Protein AF-A0A3L5TVK9-F1 (afdb_monomer_lite)

pLDDT: mean 75.99, std 23.16, range [35.41, 98.25]

InterPro domains:
  IPR009030 Growth factor receptor cysteine-rich domain superfamily [SSF57184] (31-99)
  IPR011641 Tyrosine-protein kinase ephrin type A/B receptor-like [PF07699] (53-98)

Sequence (101 aa):
LSNFMTNIVEDGAFDLLNVTTGAMQFGWLEYHCPLGLVPTFNDEGTCVGCPPGQYLDNDECLDCSKGYYQDTEYQINCEKCPSNQSTESTRSTSKNDCQGN

Secondary structure (DSSP, 8-state):
---SSS-S-SS----GGGSSSS-----S---PPPTT-EE--STT--EEPPPTTEEEETTEEEEPPTTEE--SSS-SSPEEPPTT-B-SSSSB--GGG-B--

Organism: Mytilus galloprovincialis (NCBI:txid29158)

Structure (mmCIF, N/CA/C/O backbone):
data_AF-A0A3L5TVK9-F1
#
_entry.id   AF-A0A3L5TVK9-F1
#
loop_
_atom_site.group_PDB
_atom_site.id
_atom_site.type_symbol
_atom_site.label_atom_id
_atom_site.label_alt_id
_atom_site.label_comp_id
_atom_site.label_asym_id
_atom_site.label_entity_id
_atom_site.label_seq_id
_atom_site.pdbx_PDB_ins_code
_atom_site.Cartn_x
_atom_site.Cartn_y
_atom_site.Cartn_z
_atom_site.occupancy
_atom_site.B_iso_or_equiv
_atom_site.auth_seq_id
_atom_site.auth_comp_id
_atom_site.auth_asym_id
_atom_site.auth_atom_id
_atom_site.pdbx_PDB_model_num
ATOM 1 N N . LEU A 1 1 ? 39.414 -14.588 -7.528 1.00 40.72 1 LEU A N 1
ATOM 2 C CA . LEU A 1 1 ? 38.989 -13.189 -7.286 1.00 40.72 1 LEU A CA 1
ATOM 3 C C . LEU A 1 1 ? 38.950 -12.485 -8.650 1.00 40.72 1 LEU A C 1
ATOM 5 O O . LEU A 1 1 ? 39.879 -11.785 -9.004 1.00 40.72 1 LEU A O 1
ATOM 9 N N . SER A 1 2 ? 38.167 -13.014 -9.590 1.00 37.34 2 SER A N 1
ATOM 10 C CA . SER A 1 2 ? 36.750 -12.703 -9.866 1.00 37.34 2 SER A CA 1
ATOM 11 C C . SER A 1 2 ? 36.585 -11.440 -10.718 1.00 37.34 2 SER A C 1
ATOM 13 O O . SER A 1 2 ? 36.374 -10.356 -10.194 1.00 37.34 2 SER A O 1
ATOM 15 N N . ASN A 1 3 ? 36.732 -11.632 -12.033 1.00 41.22 3 ASN A N 1
ATOM 16 C CA . ASN A 1 3 ? 35.895 -11.087 -13.111 1.00 41.22 3 ASN A CA 1
ATOM 17 C C . ASN A 1 3 ? 35.101 -9.808 -12.790 1.00 41.22 3 ASN A C 1
ATOM 19 O O . ASN A 1 3 ? 33.912 -9.896 -12.504 1.00 41.22 3 ASN A O 1
ATOM 23 N N . PHE A 1 4 ? 35.725 -8.632 -12.883 1.00 46.69 4 PHE A N 1
ATOM 24 C CA . PHE A 1 4 ? 34.993 -7.359 -12.777 1.00 46.69 4 PHE A CA 1
ATOM 25 C C . PHE A 1 4 ? 35.196 -6.410 -13.966 1.00 46.69 4 PHE A C 1
ATOM 27 O O . PHE A 1 4 ? 34.822 -5.249 -13.890 1.00 46.69 4 PHE A O 1
ATOM 34 N N . MET A 1 5 ? 35.777 -6.879 -15.076 1.00 41.91 5 MET A N 1
ATOM 35 C CA . MET A 1 5 ? 35.924 -6.061 -16.293 1.00 41.91 5 MET A CA 1
ATOM 36 C C . MET A 1 5 ? 35.735 -6.862 -17.586 1.00 41.91 5 MET A C 1
ATOM 38 O O . MET A 1 5 ? 36.386 -6.585 -18.590 1.00 41.91 5 MET A O 1
ATOM 42 N N . THR A 1 6 ? 34.854 -7.863 -17.580 1.00 39.41 6 THR A N 1
ATOM 43 C CA . THR A 1 6 ? 34.563 -8.641 -18.78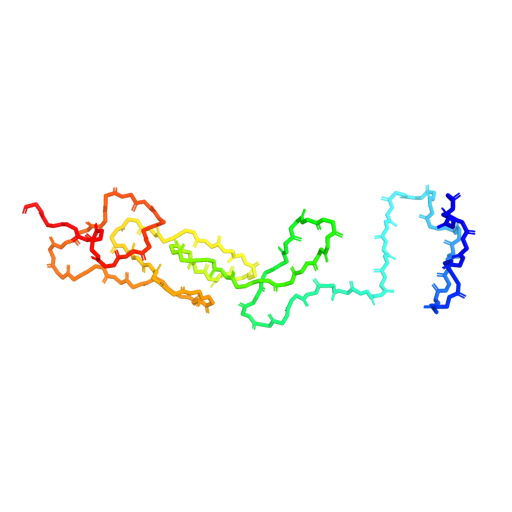9 1.00 39.41 6 THR A CA 1
ATOM 44 C C . THR A 1 6 ? 33.109 -8.425 -19.207 1.00 39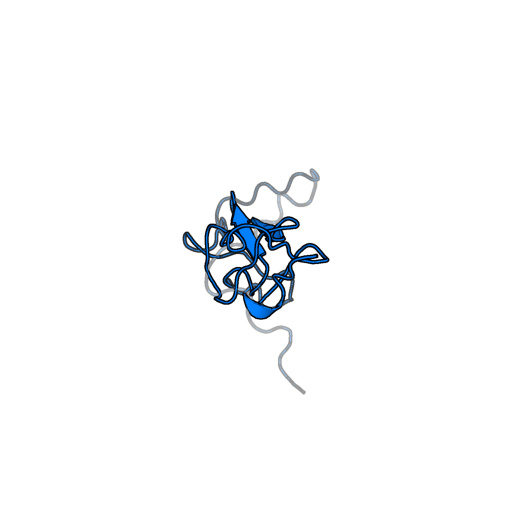.41 6 THR A C 1
ATOM 46 O O . THR A 1 6 ? 32.203 -8.902 -18.536 1.00 39.41 6 THR A O 1
ATOM 49 N N . ASN A 1 7 ? 32.945 -7.733 -20.342 1.00 35.41 7 ASN A N 1
ATOM 50 C CA . ASN A 1 7 ? 31.761 -7.649 -21.209 1.00 35.41 7 ASN A CA 1
ATOM 51 C C . ASN A 1 7 ? 30.570 -6.783 -20.752 1.00 35.41 7 ASN A C 1
ATOM 53 O O . ASN A 1 7 ? 29.578 -7.289 -20.246 1.00 35.41 7 ASN A O 1
ATOM 57 N N . ILE A 1 8 ? 30.612 -5.488 -21.094 1.00 40.97 8 ILE A N 1
ATOM 58 C CA . ILE A 1 8 ? 29.407 -4.657 -21.329 1.00 40.97 8 ILE A CA 1
ATOM 59 C C . ILE A 1 8 ? 29.185 -4.534 -22.851 1.00 40.97 8 ILE A C 1
ATOM 61 O O . ILE A 1 8 ? 29.002 -3.451 -23.393 1.00 40.97 8 ILE A O 1
ATOM 65 N N . VAL A 1 9 ? 29.307 -5.643 -23.586 1.00 37.31 9 VAL A N 1
ATOM 66 C CA . VAL A 1 9 ? 29.066 -5.661 -25.037 1.00 37.31 9 VAL A CA 1
ATOM 67 C C . VAL A 1 9 ? 28.426 -6.984 -25.448 1.00 37.31 9 VAL A C 1
ATOM 69 O O . VAL A 1 9 ? 29.089 -7.769 -26.100 1.00 37.31 9 VAL A O 1
ATOM 72 N N . GLU A 1 10 ? 27.179 -7.216 -25.033 1.00 44.19 10 GLU A N 1
ATOM 73 C CA . GLU A 1 10 ? 26.139 -8.049 -25.684 1.00 44.19 10 GLU A CA 1
ATOM 74 C C . GLU A 1 10 ? 24.817 -7.594 -25.023 1.00 44.19 10 GLU A C 1
ATOM 76 O O . GLU A 1 10 ? 24.563 -7.955 -23.883 1.00 44.19 10 GLU A O 1
ATOM 81 N N . ASP A 1 11 ? 23.996 -6.650 -25.486 1.00 39.25 11 ASP A N 1
ATOM 82 C CA . ASP A 1 11 ? 23.681 -6.073 -26.790 1.00 39.25 11 ASP A CA 1
ATOM 83 C C . ASP A 1 11 ? 23.292 -4.584 -26.605 1.00 39.25 11 ASP A C 1
ATOM 85 O O . ASP A 1 11 ? 22.269 -4.294 -25.986 1.00 39.25 11 ASP A O 1
ATOM 89 N N . GLY A 1 12 ? 24.043 -3.629 -27.178 1.00 37.25 12 GLY A N 1
ATOM 90 C CA . GLY A 1 12 ? 23.538 -2.255 -27.379 1.00 37.25 12 GLY A CA 1
ATOM 91 C C . GLY A 1 12 ? 24.477 -1.105 -26.998 1.00 37.25 12 GLY A C 1
ATOM 92 O O . GLY A 1 12 ? 24.452 -0.611 -25.881 1.00 37.25 12 GLY A O 1
ATOM 93 N N . ALA A 1 13 ? 25.280 -0.683 -27.977 1.00 46.75 13 ALA A N 1
ATOM 94 C CA . ALA A 1 13 ? 25.954 0.610 -28.171 1.00 46.75 13 ALA A CA 1
ATOM 95 C C . ALA A 1 13 ? 26.052 1.626 -27.000 1.00 46.75 13 ALA A C 1
ATOM 97 O O . ALA A 1 13 ? 25.088 2.293 -26.632 1.00 46.75 13 ALA A O 1
ATOM 98 N N . PHE A 1 14 ? 27.290 1.867 -26.553 1.00 46.06 14 PHE A N 1
ATOM 99 C CA . PHE A 1 14 ? 27.707 3.029 -25.760 1.00 46.06 14 PHE A CA 1
ATOM 100 C C . PHE A 1 14 ? 28.205 4.134 -26.713 1.00 46.06 14 PHE A C 1
ATOM 102 O O . PHE A 1 14 ? 29.201 3.920 -27.406 1.00 46.06 14 PHE A O 1
ATOM 109 N N . ASP A 1 15 ? 27.537 5.293 -26.774 1.00 43.50 15 ASP A N 1
ATOM 110 C CA . ASP A 1 15 ? 27.960 6.426 -27.618 1.00 43.50 15 ASP A CA 1
ATOM 111 C C . ASP A 1 15 ? 28.463 7.605 -26.762 1.00 43.50 15 ASP A C 1
ATOM 113 O O . ASP A 1 15 ? 27.750 8.160 -25.924 1.00 43.50 15 ASP A O 1
ATOM 117 N N . LEU A 1 16 ? 29.730 7.974 -26.967 1.00 45.84 16 LEU A N 1
ATOM 118 C CA . LEU A 1 16 ? 30.505 8.920 -26.150 1.00 45.84 16 LEU A CA 1
ATOM 119 C C . LEU A 1 16 ? 30.168 10.402 -26.411 1.00 45.84 16 LEU A C 1
ATOM 121 O O . LEU A 1 16 ? 30.774 11.288 -25.807 1.00 45.84 16 LEU A O 1
ATOM 125 N N . LEU A 1 17 ? 29.210 10.701 -27.290 1.00 40.62 17 LEU A N 1
ATOM 126 C CA . LEU A 1 17 ? 28.889 12.073 -27.702 1.00 40.62 17 LEU A CA 1
ATOM 127 C C . LEU A 1 17 ? 27.966 12.847 -26.737 1.00 40.62 17 LEU A C 1
ATOM 129 O O . LEU A 1 17 ? 28.010 14.075 -26.737 1.00 40.62 17 LEU A O 1
ATOM 133 N N . ASN A 1 18 ? 27.209 12.178 -25.857 1.00 44.03 18 ASN A N 1
ATOM 134 C CA . ASN A 1 18 ? 26.208 12.830 -24.983 1.00 44.03 18 ASN A CA 1
ATOM 135 C C . ASN A 1 18 ? 26.683 13.148 -23.550 1.00 44.03 18 ASN A C 1
ATOM 137 O O . ASN A 1 18 ? 25.905 13.623 -22.726 1.00 44.03 18 ASN A O 1
ATOM 141 N N . VAL A 1 19 ? 27.963 12.936 -23.230 1.00 42.66 19 VAL A N 1
ATOM 142 C CA . VAL A 1 19 ? 28.513 13.188 -21.879 1.00 42.66 19 VAL A CA 1
ATOM 143 C C . VAL A 1 19 ? 28.829 14.678 -21.637 1.00 42.66 19 VAL A C 1
ATOM 145 O O . VAL A 1 19 ? 29.067 15.091 -20.506 1.00 42.66 19 VAL A O 1
ATOM 148 N N . THR A 1 20 ? 28.804 15.527 -22.671 1.00 38.50 20 THR A N 1
ATOM 149 C CA . THR A 1 20 ? 29.313 16.912 -22.586 1.00 38.50 20 THR A CA 1
ATOM 150 C C . THR A 1 20 ? 28.254 17.996 -22.360 1.00 38.50 20 THR A C 1
ATOM 152 O O . THR A 1 20 ? 28.618 19.114 -21.999 1.00 38.50 20 THR A O 1
ATOM 155 N N . THR A 1 21 ? 26.958 17.704 -22.509 1.00 35.84 21 THR A N 1
ATOM 156 C CA . THR A 1 21 ? 25.888 18.726 -22.463 1.00 35.84 21 THR A CA 1
ATOM 157 C C . THR A 1 21 ? 24.923 18.616 -21.283 1.00 35.84 21 THR A C 1
ATOM 159 O O . THR A 1 21 ? 23.955 19.368 -21.230 1.00 35.84 21 THR A O 1
ATOM 162 N N . GLY A 1 22 ? 25.174 17.744 -20.299 1.00 40.41 22 GLY A N 1
ATOM 163 C CA . GLY A 1 22 ? 24.374 17.701 -19.062 1.00 40.41 22 GLY A CA 1
ATOM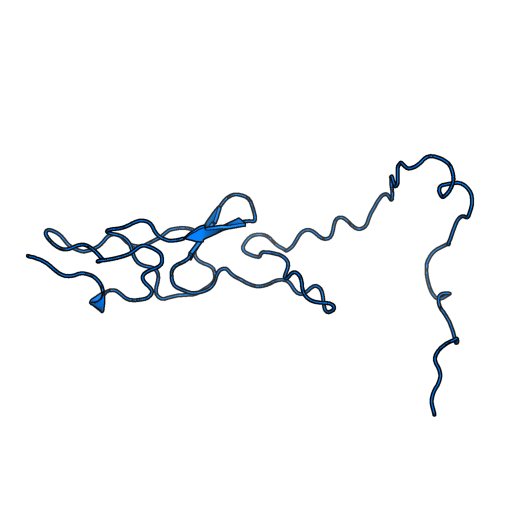 164 C C . GLY A 1 22 ? 22.884 17.381 -19.263 1.00 40.41 22 GLY A C 1
ATOM 165 O O . GLY A 1 22 ? 22.090 17.574 -18.347 1.00 40.41 22 GLY A O 1
ATOM 166 N N . ALA A 1 23 ? 22.504 16.885 -20.441 1.00 39.59 23 ALA A N 1
ATOM 167 C CA . ALA A 1 23 ? 21.165 16.428 -20.774 1.00 39.59 23 ALA A CA 1
ATOM 168 C C . ALA A 1 23 ? 21.265 14.977 -21.254 1.00 39.59 23 ALA A C 1
ATOM 170 O O . ALA A 1 23 ? 21.615 14.698 -22.398 1.00 39.59 23 ALA A O 1
ATOM 171 N N . MET A 1 24 ? 20.988 14.043 -20.350 1.00 46.22 24 MET A N 1
ATOM 172 C CA . MET A 1 24 ? 20.894 12.621 -20.664 1.00 46.22 24 MET A CA 1
ATOM 173 C C . MET A 1 24 ? 19.488 12.302 -21.180 1.00 46.22 24 MET A C 1
ATOM 175 O O . MET A 1 24 ? 18.611 11.893 -20.428 1.00 46.22 24 MET A O 1
ATOM 179 N N . GLN A 1 25 ? 19.269 12.513 -22.479 1.00 45.22 25 GLN A N 1
ATOM 180 C CA . GLN A 1 25 ? 18.141 11.931 -23.209 1.00 45.22 25 GLN A CA 1
ATOM 181 C C . GLN A 1 25 ? 18.581 10.551 -23.722 1.00 45.22 25 GLN A C 1
ATOM 183 O O . GLN A 1 25 ? 19.073 10.419 -24.842 1.00 45.22 25 GLN A O 1
ATOM 188 N N . PHE A 1 26 ? 18.425 9.522 -22.890 1.00 53.84 26 PHE A N 1
ATOM 189 C CA . PHE A 1 26 ? 18.484 8.127 -23.328 1.00 53.84 26 PHE A CA 1
ATOM 190 C C . PHE A 1 26 ? 17.056 7.689 -23.687 1.00 53.84 26 PHE A C 1
ATOM 192 O O . PHE A 1 26 ? 16.230 7.515 -22.801 1.00 53.84 26 PHE A O 1
ATOM 199 N N . GLY A 1 27 ? 16.723 7.547 -24.970 1.00 45.53 27 GLY A N 1
ATOM 200 C CA . GLY A 1 27 ? 15.533 6.785 -25.380 1.00 45.53 27 GLY A CA 1
ATOM 201 C C . GLY A 1 27 ? 15.982 5.375 -25.774 1.00 45.53 27 GLY A C 1
ATOM 202 O O . GLY A 1 27 ? 16.906 5.265 -26.569 1.00 45.53 27 GLY A O 1
ATOM 203 N N . TRP A 1 28 ? 15.444 4.251 -25.302 1.00 52.62 28 TRP A N 1
ATOM 204 C CA . TRP A 1 28 ? 14.279 3.986 -24.464 1.00 52.62 28 TRP A CA 1
ATOM 205 C C . TRP A 1 28 ? 14.517 2.663 -23.718 1.00 52.62 28 TRP A C 1
ATOM 207 O O . TRP A 1 28 ? 14.488 1.596 -24.323 1.00 52.62 28 TRP A O 1
ATOM 217 N N . LEU A 1 29 ? 14.704 2.724 -22.405 1.00 48.62 29 LEU A N 1
ATOM 218 C CA . LEU A 1 29 ? 14.091 1.752 -21.504 1.00 48.62 29 LEU A CA 1
ATOM 219 C C . LEU A 1 29 ? 13.338 2.608 -20.502 1.00 48.62 29 LEU A C 1
ATOM 221 O O . LEU A 1 29 ? 13.860 2.977 -19.455 1.00 48.62 29 LEU A O 1
ATOM 225 N N . GLU A 1 30 ? 12.135 3.019 -20.882 1.00 55.69 30 GLU A N 1
ATOM 226 C CA . GLU A 1 30 ? 11.172 3.465 -19.890 1.00 55.69 30 GLU A CA 1
ATOM 227 C C . GLU A 1 30 ? 10.917 2.259 -18.982 1.00 55.69 30 GLU A C 1
ATOM 229 O O . GLU A 1 30 ? 10.162 1.351 -19.331 1.00 55.69 30 GLU A O 1
ATOM 234 N N . TYR A 1 31 ? 11.639 2.193 -17.862 1.00 62.38 31 TYR A N 1
ATOM 235 C CA . TYR A 1 31 ? 11.433 1.193 -16.823 1.00 62.38 31 TYR A CA 1
ATOM 236 C C . TYR A 1 31 ? 10.159 1.560 -16.060 1.00 62.38 31 TYR A C 1
ATOM 238 O O . TYR A 1 31 ? 10.186 1.989 -14.910 1.00 62.38 31 TYR A O 1
ATOM 246 N N . HIS A 1 32 ? 9.035 1.477 -16.763 1.00 68.44 32 HIS A N 1
ATOM 247 C CA . HIS A 1 32 ? 7.718 1.556 -16.173 1.00 68.44 32 HIS A CA 1
ATOM 248 C C . HIS A 1 32 ? 7.360 0.164 -15.686 1.00 68.44 32 HIS A C 1
ATOM 250 O O . HIS A 1 32 ? 7.420 -0.819 -16.434 1.00 68.44 32 HIS A O 1
ATOM 256 N N . CYS A 1 33 ? 7.001 0.080 -14.414 1.00 76.06 33 CYS A N 1
ATOM 257 C CA . CYS A 1 33 ? 6.453 -1.148 -13.897 1.00 76.06 33 CYS A CA 1
ATOM 258 C C . CYS A 1 33 ? 5.119 -1.460 -14.598 1.00 76.06 33 CYS A C 1
ATOM 260 O O . CYS A 1 33 ? 4.398 -0.546 -15.006 1.00 76.06 33 CYS A O 1
ATOM 262 N N . PRO A 1 34 ? 4.779 -2.749 -14.779 1.00 78.69 34 PRO A N 1
ATOM 263 C CA . PRO A 1 34 ? 3.448 -3.132 -15.224 1.00 78.69 34 PRO A CA 1
ATOM 264 C C . PRO A 1 34 ? 2.373 -2.468 -14.358 1.00 78.69 34 PRO A C 1
ATOM 266 O O . PRO A 1 34 ? 2.577 -2.287 -13.158 1.00 78.69 34 PRO A O 1
ATOM 269 N N . LEU A 1 35 ? 1.222 -2.147 -14.955 1.00 77.50 35 LEU A N 1
ATOM 270 C CA . LEU A 1 35 ? 0.101 -1.532 -14.238 1.00 77.50 35 LEU A CA 1
ATOM 271 C C . LEU A 1 35 ? -0.187 -2.281 -12.931 1.00 77.50 35 LEU A C 1
ATOM 273 O O . LEU A 1 35 ? -0.340 -3.504 -12.938 1.00 77.50 35 LEU A O 1
ATOM 277 N N . GLY A 1 36 ? -0.289 -1.542 -11.826 1.00 77.38 36 GLY A N 1
ATOM 278 C CA . GLY A 1 36 ? -0.494 -2.133 -10.502 1.00 77.38 36 GLY A CA 1
ATOM 279 C C . GLY A 1 36 ? 0.767 -2.231 -9.636 1.00 77.38 36 GLY A C 1
ATOM 280 O O . GLY A 1 36 ? 0.664 -2.695 -8.501 1.00 77.38 36 GLY A O 1
ATOM 281 N N . LEU A 1 37 ? 1.935 -1.820 -10.145 1.00 84.38 37 LEU A N 1
ATOM 282 C CA . LEU A 1 37 ? 3.236 -1.981 -9.490 1.00 84.38 37 LEU A CA 1
ATOM 283 C C . LEU A 1 37 ? 4.048 -0.680 -9.490 1.00 84.38 37 LEU A C 1
ATOM 285 O O . LEU A 1 37 ? 3.924 0.129 -10.404 1.00 84.38 37 LEU A O 1
ATOM 289 N N . VAL A 1 38 ? 4.937 -0.533 -8.507 1.00 83.44 38 VAL A N 1
ATOM 290 C CA . VAL A 1 38 ? 5.872 0.593 -8.368 1.00 83.44 38 VAL A CA 1
ATOM 291 C C . VAL A 1 38 ? 7.326 0.105 -8.362 1.00 83.44 38 VAL A C 1
ATOM 293 O O . VAL A 1 38 ? 7.594 -1.010 -7.896 1.00 83.44 38 VAL A O 1
ATOM 296 N N . PRO A 1 39 ? 8.285 0.903 -8.864 1.00 81.81 39 PRO A N 1
ATOM 297 C CA . PRO A 1 39 ? 9.696 0.539 -8.828 1.00 81.81 39 PRO A CA 1
ATOM 298 C C . PRO A 1 39 ? 10.257 0.631 -7.404 1.00 81.81 39 PRO A C 1
ATOM 300 O O . PRO A 1 39 ? 9.961 1.559 -6.650 1.00 81.81 39 PRO A O 1
ATOM 303 N N . THR A 1 40 ? 11.121 -0.311 -7.035 1.00 78.75 40 THR A N 1
ATOM 304 C CA . THR A 1 40 ? 11.907 -0.242 -5.803 1.00 78.75 40 THR A CA 1
ATOM 305 C C . THR A 1 40 ? 13.197 0.539 -6.036 1.00 78.75 40 THR A C 1
ATOM 307 O O . THR A 1 40 ? 13.905 0.323 -7.014 1.00 78.75 40 THR A O 1
ATOM 310 N N . PHE A 1 41 ? 13.551 1.417 -5.096 1.00 71.88 41 PHE A N 1
ATOM 311 C CA . PHE A 1 41 ? 14.770 2.238 -5.163 1.00 71.88 41 PHE A CA 1
ATOM 312 C C . PHE A 1 41 ? 16.045 1.505 -4.689 1.00 71.88 41 PHE A C 1
ATOM 314 O O . PHE A 1 41 ? 16.990 2.141 -4.225 1.00 71.88 41 PHE A O 1
ATOM 321 N N . ASN A 1 42 ? 16.066 0.171 -4.738 1.00 73.06 42 ASN A N 1
ATOM 322 C CA . ASN A 1 42 ? 17.247 -0.642 -4.433 1.00 73.06 42 ASN A CA 1
ATOM 323 C C . ASN A 1 42 ? 18.078 -0.906 -5.703 1.00 73.06 42 ASN A C 1
ATOM 325 O O . ASN A 1 42 ? 17.592 -0.727 -6.817 1.00 73.06 42 ASN A O 1
ATOM 329 N N . ASP A 1 43 ? 19.310 -1.399 -5.536 1.00 60.75 43 ASP A N 1
ATOM 330 C CA . ASP A 1 43 ? 20.233 -1.710 -6.647 1.00 60.75 43 ASP A CA 1
ATOM 331 C C . ASP A 1 43 ? 19.690 -2.770 -7.632 1.00 60.75 43 ASP A C 1
ATOM 333 O O . ASP A 1 43 ? 20.211 -2.935 -8.732 1.00 60.75 43 ASP A O 1
ATOM 337 N N . GLU A 1 44 ? 18.643 -3.495 -7.233 1.00 66.38 44 GLU A N 1
ATOM 338 C CA . GLU A 1 44 ? 18.005 -4.574 -7.993 1.00 66.38 44 GLU A CA 1
ATOM 339 C C . GLU A 1 44 ? 16.854 -4.079 -8.889 1.00 66.38 44 GLU A C 1
ATOM 341 O O . GLU A 1 44 ? 16.441 -4.793 -9.801 1.00 66.38 44 GLU A O 1
ATOM 346 N N . GLY A 1 45 ? 16.350 -2.858 -8.652 1.00 69.12 45 GLY A N 1
ATOM 347 C CA . GLY A 1 45 ? 15.347 -2.199 -9.488 1.00 69.12 45 GLY A CA 1
ATOM 348 C C . GLY A 1 45 ? 14.100 -3.042 -9.745 1.00 69.12 45 GLY A C 1
ATOM 349 O O . GLY A 1 45 ? 13.655 -3.116 -10.876 1.00 69.12 45 GLY A O 1
ATOM 350 N N . THR A 1 46 ? 13.541 -3.726 -8.749 1.00 81.88 46 THR A N 1
ATOM 351 C CA . THR A 1 46 ? 12.374 -4.612 -8.924 1.00 81.88 46 THR A CA 1
ATOM 352 C C . THR A 1 46 ? 11.039 -3.858 -8.934 1.00 81.88 46 THR A C 1
ATOM 354 O O . THR A 1 46 ? 10.932 -2.766 -8.388 1.00 81.88 46 THR A O 1
ATOM 357 N N . CYS A 1 47 ? 9.997 -4.442 -9.530 1.00 86.69 47 CYS A N 1
ATOM 358 C CA . CYS A 1 47 ? 8.631 -3.916 -9.442 1.00 86.69 47 CYS A CA 1
ATOM 359 C C . CYS A 1 47 ? 7.857 -4.634 -8.338 1.00 86.69 47 CYS A C 1
ATOM 361 O O . CYS A 1 47 ? 7.765 -5.864 -8.347 1.00 86.69 47 CYS A O 1
ATOM 363 N N . VAL A 1 48 ? 7.282 -3.873 -7.409 1.00 87.31 48 VAL A N 1
ATOM 364 C CA . VAL A 1 48 ? 6.529 -4.403 -6.264 1.00 87.31 48 VAL A CA 1
ATOM 365 C C . VAL A 1 48 ? 5.154 -3.760 -6.168 1.00 87.31 48 VAL A C 1
ATOM 367 O O . VAL A 1 48 ? 4.938 -2.644 -6.632 1.00 87.31 48 VAL A O 1
ATOM 370 N N . GLY A 1 49 ? 4.209 -4.472 -5.564 1.00 89.12 49 GLY A N 1
ATOM 371 C CA . GLY A 1 49 ? 2.925 -3.888 -5.200 1.00 89.12 49 GLY A CA 1
ATOM 372 C C . GLY A 1 49 ? 3.054 -2.944 -4.020 1.00 89.12 49 GLY A C 1
ATOM 373 O O . GLY A 1 49 ? 3.984 -3.052 -3.218 1.00 89.12 49 GLY A O 1
ATOM 374 N N . CYS A 1 50 ? 2.070 -2.062 -3.869 1.00 94.19 50 CYS A N 1
ATOM 375 C CA . CYS A 1 50 ? 1.961 -1.294 -2.641 1.00 94.19 50 CYS A CA 1
ATOM 376 C C . CYS A 1 50 ? 1.729 -2.234 -1.451 1.00 94.19 50 CYS A C 1
ATOM 378 O O . CYS A 1 50 ? 0.852 -3.103 -1.535 1.00 94.19 50 CYS A O 1
ATOM 380 N N . PRO A 1 51 ? 2.513 -2.091 -0.368 1.00 95.19 51 PRO A N 1
ATOM 381 C CA . PRO A 1 51 ? 2.372 -2.913 0.823 1.00 95.19 51 PRO A CA 1
ATOM 382 C C . PRO A 1 51 ? 1.063 -2.593 1.563 1.00 95.19 51 PRO A C 1
ATOM 384 O O . PRO A 1 51 ? 0.457 -1.542 1.317 1.00 95.19 51 PRO A O 1
ATOM 387 N N . PRO A 1 52 ? 0.649 -3.434 2.530 1.00 97.06 52 PRO A N 1
ATOM 388 C CA . PRO A 1 52 ? -0.498 -3.137 3.377 1.00 97.06 52 PRO A CA 1
ATOM 389 C C . PRO A 1 52 ? -0.375 -1.760 4.041 1.00 97.06 52 PRO A C 1
ATOM 391 O O . PRO A 1 52 ? 0.714 -1.284 4.379 1.00 97.06 52 PRO A O 1
ATOM 394 N N . GLY A 1 53 ? -1.521 -1.115 4.227 1.00 97.69 53 GLY A N 1
ATOM 395 C CA . GLY A 1 53 ? -1.639 0.263 4.689 1.00 97.69 53 GLY A CA 1
ATOM 396 C C . GLY A 1 53 ? -1.380 1.308 3.609 1.00 97.69 53 GLY A C 1
ATOM 397 O O . GLY A 1 53 ? -1.474 2.498 3.908 1.00 97.69 53 GLY A O 1
ATOM 398 N N . GLN A 1 54 ? -1.090 0.901 2.372 1.00 97.50 54 GLN A N 1
ATOM 399 C CA . GLN A 1 54 ? -0.957 1.796 1.229 1.00 97.50 54 GLN A CA 1
ATOM 400 C C . GLN A 1 54 ? -1.862 1.371 0.072 1.00 97.50 54 GLN A C 1
ATOM 402 O O . GLN A 1 54 ? -2.332 0.236 0.009 1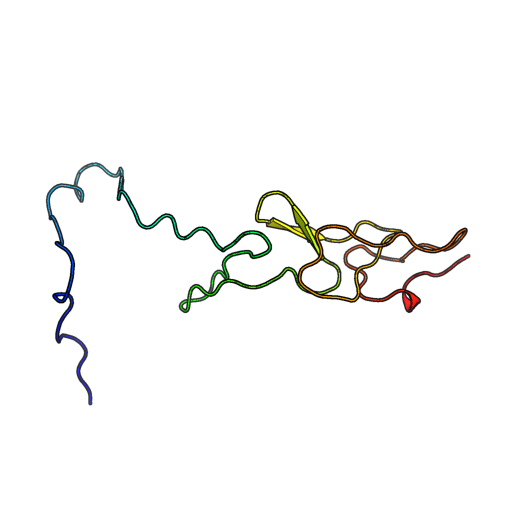.00 97.50 54 GLN A O 1
ATOM 407 N N . TYR A 1 55 ? -2.095 2.298 -0.849 1.00 96.25 55 TYR A N 1
ATOM 408 C CA . TYR A 1 55 ? -2.777 2.050 -2.109 1.00 96.25 55 TYR A CA 1
ATOM 409 C C . TYR A 1 55 ? -2.014 2.693 -3.264 1.00 96.25 55 TYR A C 1
ATOM 411 O O . TYR A 1 55 ? -1.308 3.682 -3.074 1.00 96.25 55 TYR A O 1
ATOM 419 N N . LEU A 1 56 ? -2.156 2.115 -4.451 1.00 94.31 56 LEU A N 1
ATOM 420 C CA . LEU A 1 56 ? -1.558 2.632 -5.670 1.00 94.31 56 LEU A CA 1
ATOM 421 C C . LEU A 1 56 ? -2.384 3.794 -6.229 1.00 94.31 56 LEU A C 1
ATOM 423 O O . LEU A 1 56 ? -3.570 3.625 -6.520 1.00 94.31 56 LEU A O 1
ATOM 427 N N . ASP A 1 57 ? -1.730 4.929 -6.447 1.00 92.88 57 ASP A N 1
ATOM 428 C CA . ASP A 1 57 ? -2.259 6.087 -7.164 1.00 92.88 57 ASP A CA 1
ATOM 429 C C . ASP A 1 57 ? -1.166 6.656 -8.072 1.00 92.88 57 ASP A C 1
ATOM 431 O O . ASP A 1 57 ? -0.091 6.996 -7.595 1.00 92.88 57 ASP A O 1
ATOM 435 N N . ASN A 1 58 ? -1.431 6.745 -9.380 1.00 87.69 58 ASN A N 1
ATOM 436 C CA . ASN A 1 58 ? -0.508 7.330 -10.368 1.00 87.69 58 ASN A CA 1
ATOM 437 C C . ASN A 1 58 ? 0.954 6.841 -10.240 1.00 87.69 58 ASN A C 1
ATOM 439 O O . ASN A 1 58 ? 1.879 7.648 -10.232 1.00 87.69 58 ASN A O 1
ATOM 443 N N . ASP A 1 59 ? 1.142 5.520 -10.132 1.00 82.00 59 ASP A N 1
ATOM 444 C CA . ASP A 1 59 ? 2.448 4.853 -9.979 1.00 82.00 59 ASP A CA 1
ATOM 445 C C . ASP A 1 59 ? 3.189 5.149 -8.659 1.00 82.00 59 ASP A C 1
ATOM 447 O O . ASP A 1 59 ? 4.376 4.850 -8.511 1.00 82.00 59 ASP A O 1
ATOM 451 N N . GLU A 1 60 ? 2.474 5.662 -7.657 1.00 87.56 60 GLU A N 1
ATOM 452 C CA . GLU A 1 60 ? 2.974 5.883 -6.304 1.00 87.56 60 GLU A CA 1
ATOM 453 C C . GLU A 1 60 ? 2.148 5.119 -5.263 1.00 87.56 60 GLU A C 1
ATOM 455 O O . GLU A 1 60 ? 0.934 4.951 -5.382 1.00 87.56 60 GLU A O 1
ATOM 460 N N . CYS A 1 61 ? 2.810 4.667 -4.195 1.00 94.06 61 CYS A N 1
ATOM 461 C CA . CYS A 1 61 ? 2.137 4.056 -3.053 1.00 94.06 61 CYS A CA 1
ATOM 462 C C . CYS A 1 61 ? 1.828 5.106 -1.991 1.00 94.06 61 CYS A C 1
ATOM 464 O O . CYS A 1 61 ? 2.711 5.534 -1.241 1.00 94.06 61 CYS A O 1
ATOM 466 N N . LEU A 1 62 ? 0.558 5.485 -1.902 1.00 96.81 62 LEU A N 1
ATOM 467 C CA . LEU A 1 62 ? 0.062 6.467 -0.950 1.00 96.81 62 LEU A CA 1
ATOM 468 C C . LEU A 1 62 ? -0.466 5.789 0.311 1.00 96.81 62 LEU A C 1
ATOM 470 O O . LEU A 1 62 ? -1.111 4.745 0.256 1.00 96.81 62 LEU A O 1
ATOM 474 N N . ASP A 1 63 ? -0.214 6.397 1.468 1.00 98.19 63 ASP A N 1
ATOM 475 C CA . ASP A 1 63 ? -0.710 5.881 2.744 1.00 98.19 63 ASP A CA 1
ATOM 476 C C . ASP A 1 63 ? -2.239 5.975 2.835 1.00 98.19 63 ASP A C 1
ATOM 478 O O . ASP A 1 63 ? -2.858 6.985 2.479 1.00 98.19 63 ASP A O 1
ATOM 482 N N . CYS A 1 64 ? -2.857 4.951 3.424 1.00 98.19 64 CYS A N 1
ATOM 483 C CA . CYS A 1 64 ? -4.253 5.023 3.823 1.00 98.19 64 CYS A CA 1
ATOM 484 C C . CYS A 1 64 ? -4.459 6.158 4.827 1.00 98.19 64 CYS A C 1
ATOM 486 O O . CYS A 1 64 ? -3.798 6.233 5.865 1.00 98.19 64 CYS A O 1
ATOM 488 N N . SER A 1 65 ? -5.391 7.057 4.518 1.00 98.12 65 SER A N 1
ATOM 489 C CA . SER A 1 65 ? -5.751 8.157 5.412 1.00 98.12 65 SER A CA 1
ATOM 490 C C . SER A 1 65 ? -6.420 7.651 6.690 1.00 98.12 65 SER A C 1
ATOM 492 O O . SER A 1 65 ? -6.978 6.556 6.725 1.00 98.12 65 SER A O 1
ATOM 494 N N . LYS A 1 66 ? -6.425 8.484 7.738 1.00 97.50 66 LYS A N 1
ATOM 495 C CA . LYS A 1 66 ? -7.146 8.186 8.981 1.00 97.50 66 LYS A CA 1
ATOM 496 C C . LYS A 1 66 ? -8.611 7.824 8.694 1.00 97.50 66 LYS A C 1
ATOM 498 O O . LYS A 1 66 ? -9.287 8.515 7.931 1.00 97.50 66 LYS A O 1
ATOM 503 N N . GLY A 1 67 ? -9.095 6.759 9.327 1.00 97.00 67 GLY A N 1
ATOM 504 C CA . GLY A 1 67 ? -10.433 6.208 9.093 1.00 97.00 67 GLY A CA 1
ATOM 505 C C . GLY A 1 67 ? -10.497 5.184 7.958 1.00 97.00 67 GLY A C 1
ATOM 506 O O . GLY A 1 67 ? -11.591 4.708 7.648 1.00 97.00 67 GLY A O 1
ATOM 507 N N . TYR A 1 68 ? -9.352 4.838 7.364 1.00 98.00 68 TYR A N 1
ATOM 508 C CA . TYR A 1 68 ? -9.217 3.824 6.326 1.00 98.00 68 TYR A CA 1
ATOM 509 C C . TYR A 1 68 ? -8.052 2.879 6.635 1.00 98.00 68 TYR A C 1
ATOM 511 O O . TYR A 1 68 ? -7.071 3.272 7.265 1.00 98.00 68 TYR A O 1
ATOM 519 N N . TYR A 1 69 ? -8.150 1.643 6.158 1.00 98.25 69 TYR A N 1
ATOM 520 C CA . TYR A 1 69 ? -7.122 0.613 6.286 1.00 98.25 69 TYR A CA 1
ATOM 521 C C . TYR A 1 69 ? -6.937 -0.136 4.964 1.00 98.25 69 TYR A C 1
ATOM 523 O O . TYR A 1 69 ? -7.779 -0.054 4.072 1.00 98.25 69 TYR A O 1
ATOM 531 N N . GLN A 1 70 ? -5.838 -0.873 4.837 1.00 97.69 70 GLN A N 1
ATOM 532 C CA . GLN A 1 70 ? -5.628 -1.803 3.731 1.00 97.69 70 GLN A CA 1
ATOM 533 C C . GLN A 1 70 ? -4.793 -2.991 4.213 1.00 97.69 70 GLN A C 1
ATOM 535 O O . GLN A 1 70 ? -3.653 -2.803 4.622 1.00 97.69 70 GLN A O 1
ATOM 540 N N . ASP A 1 71 ? -5.352 -4.196 4.208 1.00 97.38 71 ASP A N 1
ATOM 541 C CA . ASP A 1 71 ? -4.727 -5.413 4.742 1.00 97.38 71 ASP A CA 1
ATOM 542 C C . ASP A 1 71 ? -4.079 -6.304 3.676 1.00 97.38 71 ASP A C 1
ATOM 544 O O . ASP A 1 71 ? -3.368 -7.254 4.010 1.00 97.38 71 ASP A O 1
ATOM 548 N N . THR A 1 72 ? -4.264 -5.971 2.401 1.00 95.12 72 THR A N 1
ATOM 549 C CA . THR A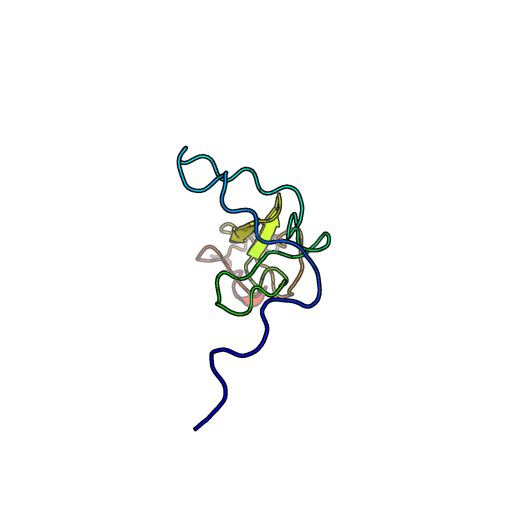 1 72 ? -3.714 -6.709 1.264 1.00 95.12 72 THR A CA 1
ATOM 550 C C . THR A 1 72 ? -2.780 -5.849 0.418 1.00 95.12 72 THR A C 1
ATOM 552 O O . THR A 1 72 ? -2.8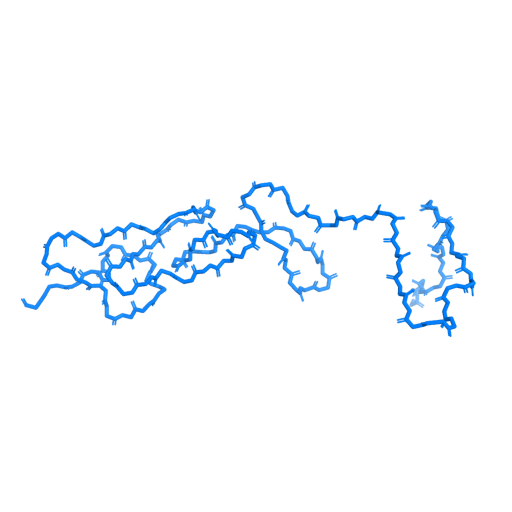93 -4.626 0.355 1.00 95.12 72 THR A O 1
ATOM 555 N N . GLU A 1 73 ? -1.824 -6.505 -0.233 1.00 92.44 73 GLU A N 1
ATOM 556 C CA . GLU A 1 73 ? -0.929 -5.863 -1.196 1.00 92.44 73 GLU A CA 1
ATOM 557 C C . GLU A 1 73 ? -1.645 -5.592 -2.531 1.00 92.44 73 GLU A C 1
ATOM 559 O O . GLU A 1 73 ? -2.692 -6.180 -2.825 1.00 92.44 73 GLU A O 1
ATOM 564 N N . TYR A 1 74 ? -1.038 -4.748 -3.373 1.00 90.69 74 TYR A N 1
ATOM 565 C CA . TYR A 1 74 ? -1.475 -4.469 -4.756 1.00 90.69 74 TYR A CA 1
ATOM 566 C C . TYR A 1 74 ? -2.848 -3.790 -4.873 1.00 90.69 74 TYR A C 1
ATOM 568 O O . TYR A 1 74 ? -3.506 -3.877 -5.911 1.00 90.69 74 TYR A O 1
ATOM 576 N N . GLN A 1 75 ? -3.301 -3.114 -3.820 1.00 94.62 75 GLN A N 1
ATOM 577 C CA . GLN A 1 75 ? -4.603 -2.458 -3.832 1.00 94.62 75 GLN A CA 1
ATOM 578 C C . GLN A 1 75 ? -4.521 -1.038 -4.382 1.00 94.62 75 GLN A C 1
ATOM 580 O O . GLN A 1 75 ? -3.549 -0.322 -4.165 1.00 94.62 75 GLN A O 1
ATOM 585 N N . ILE A 1 76 ? -5.582 -0.622 -5.070 1.00 94.38 76 ILE A N 1
ATOM 586 C CA . ILE A 1 76 ? -5.742 0.727 -5.644 1.00 94.38 76 ILE A CA 1
ATOM 587 C C . ILE A 1 76 ? -6.603 1.643 -4.764 1.00 94.38 76 ILE A C 1
ATOM 589 O O . ILE A 1 76 ? -6.791 2.817 -5.064 1.00 94.38 76 ILE A O 1
ATOM 593 N N . ASN A 1 77 ? -7.146 1.120 -3.661 1.00 96.12 77 ASN A N 1
ATOM 594 C CA . ASN A 1 77 ? -7.940 1.881 -2.706 1.00 96.12 77 ASN A CA 1
ATOM 595 C C . ASN A 1 77 ? -7.765 1.329 -1.288 1.00 96.12 77 ASN A C 1
ATOM 597 O O . ASN A 1 77 ? -7.501 0.143 -1.094 1.00 96.12 77 ASN A O 1
ATOM 601 N N . CYS A 1 78 ? -7.982 2.188 -0.294 1.00 98.00 78 CYS A N 1
ATOM 602 C CA . CYS A 1 78 ? -8.108 1.775 1.099 1.00 98.00 78 CYS A CA 1
ATOM 603 C C . CYS A 1 78 ? -9.571 1.515 1.464 1.00 98.00 78 CYS A C 1
ATOM 605 O O . CYS A 1 78 ? -10.481 2.232 1.036 1.00 98.00 78 CYS A O 1
ATOM 607 N N . GLU A 1 79 ? -9.791 0.518 2.308 1.00 98.19 79 GLU A N 1
ATOM 608 C CA . GLU A 1 79 ? -11.089 0.184 2.870 1.00 98.19 79 GLU A CA 1
ATOM 609 C C . GLU A 1 79 ? -11.464 1.159 3.982 1.00 98.19 79 GLU A C 1
ATOM 611 O O . GLU A 1 79 ? -10.659 1.502 4.845 1.00 98.19 79 GLU A O 1
ATOM 616 N N . LYS A 1 80 ? -12.715 1.618 3.976 1.00 97.75 80 LYS A N 1
ATOM 617 C CA . LYS A 1 80 ? -13.226 2.510 5.016 1.00 97.75 80 LYS A CA 1
ATOM 618 C C . LYS A 1 80 ? -13.516 1.726 6.292 1.00 97.75 80 LYS A C 1
ATOM 620 O O . LYS A 1 80 ? -14.143 0.668 6.238 1.00 97.75 80 LYS A O 1
ATOM 625 N N . CYS A 1 81 ? -13.169 2.291 7.446 1.00 97.81 81 CYS A N 1
ATOM 626 C CA . CYS A 1 81 ? -13.604 1.740 8.724 1.00 97.81 81 CYS A CA 1
ATOM 627 C C . CYS A 1 81 ? -15.141 1.639 8.811 1.00 97.81 81 CYS A C 1
ATOM 629 O O . CYS A 1 81 ? -15.858 2.522 8.318 1.00 97.81 81 CYS A O 1
ATOM 631 N N . PRO A 1 82 ? -15.674 0.580 9.450 1.00 95.19 82 PRO A N 1
ATOM 632 C CA . PRO A 1 82 ? -17.110 0.429 9.653 1.00 95.19 82 PRO A CA 1
ATOM 633 C C . PRO A 1 82 ? -17.669 1.566 10.525 1.00 95.19 82 PRO A C 1
ATOM 635 O O . PRO A 1 82 ? -16.949 2.213 11.284 1.00 95.19 82 PRO A O 1
ATOM 638 N N . SER A 1 83 ? -18.970 1.840 10.385 1.00 88.00 83 SER A N 1
ATOM 639 C CA . SER A 1 83 ? -19.626 3.021 10.963 1.00 88.00 83 SER A CA 1
ATOM 640 C C . SER A 1 83 ? -19.325 3.220 12.454 1.00 88.00 83 SER A C 1
ATOM 642 O O . SER A 1 83 ? -19.465 2.296 13.250 1.00 88.00 83 SER A O 1
ATOM 644 N N . ASN A 1 84 ? -18.978 4.463 12.809 1.00 89.69 84 ASN A N 1
ATOM 645 C CA . ASN A 1 84 ? -18.550 4.929 14.138 1.00 89.69 84 ASN A CA 1
ATOM 646 C C . ASN A 1 84 ? -17.157 4.472 14.598 1.00 89.69 84 ASN A C 1
ATOM 648 O O . ASN A 1 84 ? -16.791 4.740 15.738 1.00 89.69 84 ASN A O 1
ATOM 652 N N . GLN A 1 85 ? -16.368 3.835 13.731 1.00 96.00 85 GLN A N 1
ATOM 653 C CA . GLN A 1 85 ? -14.964 3.533 14.000 1.00 96.00 85 GLN A CA 1
ATOM 654 C C . GLN A 1 85 ? -14.041 4.363 13.106 1.00 96.00 85 GLN A C 1
ATOM 656 O O . GLN A 1 85 ? -14.410 4.780 12.006 1.00 96.00 85 GLN A O 1
ATOM 661 N N . SER A 1 86 ? -12.821 4.586 13.578 1.00 96.94 86 SER A N 1
ATOM 662 C CA . SER A 1 86 ? -11.731 5.186 12.816 1.00 96.94 86 SER A CA 1
ATOM 663 C C . SER A 1 86 ? -10.427 4.514 13.207 1.00 96.94 86 SER A C 1
ATOM 665 O O . SER A 1 86 ? -10.276 4.054 14.332 1.00 96.94 86 SER A O 1
ATOM 667 N N . THR A 1 87 ? -9.463 4.500 12.298 1.00 97.12 87 THR A N 1
ATOM 668 C CA . THR A 1 87 ? -8.083 4.205 12.672 1.00 97.12 87 THR A CA 1
ATOM 669 C C . THR A 1 87 ? -7.506 5.347 13.501 1.00 97.12 87 THR A C 1
ATOM 671 O O . THR A 1 87 ? -7.942 6.494 13.359 1.00 97.12 87 THR A O 1
ATOM 674 N N . GLU A 1 88 ? -6.537 5.054 14.365 1.00 95.19 88 GLU A N 1
ATOM 675 C CA . GLU A 1 88 ? -5.841 6.075 15.161 1.00 95.19 88 GLU A CA 1
ATOM 676 C C . GLU A 1 88 ? -4.859 6.895 14.311 1.00 95.19 88 GLU A C 1
ATOM 678 O O . GLU A 1 88 ? -4.798 8.124 14.429 1.00 95.19 88 GLU A O 1
ATOM 683 N N . SER A 1 89 ? -4.151 6.223 13.400 1.00 95.50 89 SER A N 1
ATOM 684 C CA . SER A 1 89 ? -3.137 6.795 12.514 1.00 95.50 89 SER A CA 1
ATOM 685 C C . SER A 1 89 ? -3.462 6.587 11.033 1.00 95.50 89 SER A C 1
ATOM 687 O O . SER A 1 89 ? -4.408 5.889 10.660 1.00 95.50 89 SER A O 1
ATOM 689 N N . THR A 1 90 ? -2.658 7.214 10.174 1.00 97.75 90 THR A N 1
ATOM 690 C CA . THR A 1 90 ? -2.550 6.827 8.764 1.00 97.75 90 THR A CA 1
ATOM 691 C C . THR A 1 90 ? -1.858 5.466 8.637 1.00 97.75 90 THR A C 1
ATOM 693 O O . THR A 1 90 ? -1.288 4.955 9.607 1.00 97.75 90 THR A O 1
ATOM 696 N N . ARG A 1 91 ? -1.900 4.895 7.429 1.00 97.75 91 ARG A N 1
ATOM 697 C CA . ARG A 1 91 ? -1.209 3.657 7.044 1.00 97.75 91 ARG A CA 1
ATOM 698 C C . ARG A 1 91 ? -1.624 2.419 7.850 1.00 97.75 91 ARG A C 1
ATOM 700 O O . ARG A 1 91 ? -0.822 1.521 8.091 1.00 97.75 91 ARG A O 1
ATOM 707 N N . SER A 1 92 ? -2.878 2.364 8.287 1.00 98.19 92 SER A N 1
ATOM 708 C CA . SER A 1 92 ? -3.397 1.201 9.007 1.00 98.19 92 SER A CA 1
ATOM 709 C C . SER A 1 92 ? -3.494 -0.021 8.108 1.00 98.19 92 SER A C 1
ATOM 711 O O . SER A 1 92 ? -3.991 0.050 6.984 1.00 98.19 92 SER A O 1
ATOM 713 N N . THR A 1 93 ? -3.037 -1.150 8.635 1.00 97.94 93 THR A N 1
ATOM 714 C CA . THR A 1 93 ? -2.882 -2.400 7.876 1.00 97.94 93 THR A CA 1
ATOM 715 C C . THR A 1 93 ? -3.959 -3.420 8.215 1.00 97.94 93 THR A C 1
ATOM 717 O O . THR A 1 93 ? -3.971 -4.515 7.671 1.00 97.94 93 THR A O 1
ATOM 720 N N . SER A 1 94 ? -4.862 -3.097 9.143 1.00 96.88 94 SER A N 1
ATOM 721 C CA . SER A 1 94 ? -5.892 -4.027 9.575 1.00 96.88 94 SER A CA 1
ATOM 722 C C . SER A 1 94 ? -7.200 -3.324 9.877 1.00 96.88 94 SER A C 1
ATOM 724 O O . SER A 1 94 ? -7.236 -2.250 10.475 1.00 96.88 94 SER A O 1
ATOM 726 N N . LYS A 1 95 ? -8.301 -4.016 9.590 1.00 96.56 95 LYS A N 1
ATOM 727 C CA . LYS A 1 95 ? -9.626 -3.652 10.090 1.00 96.56 95 LYS A CA 1
ATOM 728 C C . LYS A 1 95 ? -9.674 -3.545 11.618 1.00 96.56 95 LYS A C 1
ATOM 730 O O . LYS A 1 95 ? -10.464 -2.771 12.145 1.00 96.56 95 LYS A O 1
ATOM 735 N N . ASN A 1 96 ? -8.844 -4.305 12.335 1.00 96.06 96 ASN A N 1
ATOM 736 C CA . ASN A 1 96 ? -8.794 -4.263 13.800 1.00 96.06 96 ASN A CA 1
ATOM 737 C C . ASN A 1 96 ? -8.223 -2.942 14.340 1.00 96.06 96 ASN A C 1
ATOM 739 O O . ASN A 1 96 ? -8.415 -2.633 15.516 1.00 96.06 96 ASN A O 1
ATOM 743 N N . ASP A 1 97 ? -7.567 -2.154 13.485 1.00 96.25 97 ASP A N 1
ATOM 744 C CA . ASP A 1 97 ? -7.104 -0.810 13.827 1.00 96.25 97 ASP A CA 1
ATOM 745 C C . ASP A 1 97 ? -8.273 0.190 13.865 1.00 96.25 97 ASP A C 1
ATOM 747 O O . ASP A 1 97 ? -8.121 1.285 14.401 1.00 96.25 97 ASP A O 1
ATOM 751 N N . CYS A 1 98 ? -9.446 -0.171 13.327 1.00 96.75 98 CYS A N 1
ATOM 752 C CA . CYS A 1 98 ? -10.663 0.625 13.423 1.00 96.75 98 CYS A CA 1
ATOM 753 C C . CYS A 1 98 ? -11.244 0.535 14.838 1.00 96.75 98 CYS A C 1
ATOM 755 O O . CYS A 1 98 ? -11.805 -0.482 15.247 1.00 96.75 98 CYS A O 1
ATOM 757 N N . GLN A 1 99 ? -11.149 1.633 15.580 1.00 95.19 99 GLN A N 1
ATOM 758 C CA . GLN A 1 99 ? -11.634 1.741 16.950 1.00 95.19 99 GLN A CA 1
ATOM 759 C C . GLN A 1 99 ? -12.717 2.821 17.026 1.00 95.19 99 GLN A C 1
ATOM 761 O O . GLN A 1 99 ? -12.636 3.863 16.375 1.00 95.19 99 GLN A O 1
ATOM 766 N N . GLY A 1 100 ? -13.790 2.526 17.759 1.00 88.56 100 GLY A N 1
ATOM 767 C CA . GLY A 1 100 ? -14.855 3.478 18.068 1.00 88.56 100 GLY A CA 1
ATOM 768 C C . GLY A 1 100 ? -14.651 4.028 19.472 1.00 88.56 100 GLY A C 1
ATOM 769 O O . GLY A 1 100 ? -14.227 3.281 20.353 1.00 88.56 100 GLY A O 1
ATOM 770 N N . ASN A 1 101 ? -14.925 5.318 19.650 1.00 66.31 101 ASN A N 1
ATOM 771 C CA . ASN A 1 101 ? -14.919 5.978 20.958 1.00 66.31 101 ASN A CA 1
ATOM 772 C C . ASN A 1 101 ? -16.209 5.648 21.719 1.00 66.31 101 ASN A C 1
ATOM 774 O O . ASN A 1 101 ? -17.285 5.750 21.081 1.00 66.31 101 ASN A O 1
#

Radius of gyration: 21.38 Å; chains: 1; bounding box: 59×32×49 Å

Foldseek 3Di:
DDDDPPDPPPDDDDDPPPPPPPDPPDPDDPVDDPPLWAFDPDPVGDTFWQAWQWADDPRDTHGAAWQWTGQDTSHHDTHGAPPQWIAPGISHNDSVSTDHD